Protein AF-A0A1E3Q7A9-F1 (afdb_monomer_lite)

Secondary structure (DSSP, 8-state):
--SSSSSS--PPPHHHHHHHHHHHHHHHTT---HHHHHHHHHSTTTS-THHHHT--HHHHHHHHHHHHHT-HHHHHHHHHHHHHTT---PPPPPP-TTSTTHHHHHHHHHHHTHHHHHHHHTT-TT--PPP--SGGG--

Structure (mmCIF, N/CA/C/O backbone):
data_AF-A0A1E3Q7A9-F1
#
_entry.id   AF-A0A1E3Q7A9-F1
#
loop_
_atom_site.group_PDB
_atom_site.id
_atom_site.type_symbol
_atom_site.label_atom_id
_atom_site.label_alt_id
_atom_site.label_comp_id
_atom_site.label_asym_id
_atom_site.label_entity_id
_atom_site.label_seq_id
_atom_site.pdbx_PDB_ins_code
_atom_site.Cartn_x
_atom_site.Cartn_y
_atom_site.Cartn_z
_atom_site.occupancy
_atom_site.B_iso_or_equiv
_atom_site.auth_seq_id
_atom_site.auth_comp_id
_atom_site.auth_asym_id
_atom_site.auth_atom_id
_atom_site.pdbx_PDB_model_num
ATOM 1 N N . SER A 1 1 ? 39.672 4.361 -35.607 1.00 49.56 1 SER A N 1
ATOM 2 C CA . SER A 1 1 ? 38.575 3.382 -35.789 1.00 49.56 1 SER A CA 1
ATOM 3 C C . SER A 1 1 ? 38.379 2.407 -34.612 1.00 49.56 1 SER A C 1
ATOM 5 O O . SER A 1 1 ? 37.609 1.474 -34.765 1.00 49.56 1 SER A O 1
ATOM 7 N N . SER A 1 2 ? 38.948 2.628 -33.412 1.00 48.25 2 SER A N 1
ATOM 8 C CA . SER A 1 2 ? 38.881 1.641 -32.301 1.00 48.25 2 SER A CA 1
ATOM 9 C C . SER A 1 2 ? 37.998 2.044 -31.096 1.00 48.25 2 SER A C 1
ATOM 11 O O . SER A 1 2 ? 37.838 1.283 -30.151 1.00 48.25 2 SER A O 1
ATOM 13 N N . LEU A 1 3 ? 37.381 3.234 -31.110 1.00 48.19 3 LEU A N 1
ATOM 14 C CA . LEU A 1 3 ? 36.597 3.752 -29.969 1.00 48.19 3 LEU A CA 1
ATOM 15 C C . LEU A 1 3 ? 35.072 3.590 -30.105 1.00 48.19 3 LEU A C 1
ATOM 17 O O . LEU A 1 3 ? 34.353 3.865 -29.153 1.00 48.19 3 LEU A O 1
ATOM 21 N N . ARG A 1 4 ? 34.564 3.128 -31.257 1.00 45.88 4 ARG A N 1
ATOM 22 C CA . ARG A 1 4 ? 33.113 2.960 -31.491 1.00 45.88 4 ARG A CA 1
ATOM 23 C C . ARG A 1 4 ? 32.571 1.551 -31.222 1.00 45.88 4 ARG A C 1
ATOM 25 O O . ARG A 1 4 ? 31.365 1.387 -31.176 1.00 45.88 4 ARG A O 1
ATOM 32 N N . LEU A 1 5 ? 33.429 0.555 -30.997 1.00 49.50 5 LEU A N 1
ATOM 33 C CA . LEU A 1 5 ? 33.017 -0.852 -30.837 1.00 49.50 5 LEU A CA 1
ATOM 34 C C . LEU A 1 5 ? 32.756 -1.286 -29.383 1.00 49.50 5 LEU A C 1
ATOM 36 O O . LEU A 1 5 ? 32.373 -2.426 -29.154 1.00 49.50 5 LEU A O 1
ATOM 40 N N . ARG A 1 6 ? 32.968 -0.413 -28.387 1.00 45.06 6 ARG A N 1
ATOM 41 C CA . ARG A 1 6 ? 32.874 -0.788 -26.960 1.00 45.06 6 ARG A CA 1
ATOM 42 C C . ARG A 1 6 ? 31.559 -0.377 -26.275 1.00 45.06 6 ARG A C 1
ATOM 44 O O . ARG A 1 6 ? 31.419 -0.587 -25.078 1.00 45.06 6 ARG A O 1
ATOM 51 N N . LEU A 1 7 ? 30.611 0.215 -27.006 1.00 52.47 7 LEU A N 1
ATOM 52 C CA . LEU A 1 7 ? 29.342 0.718 -26.451 1.00 52.47 7 LEU A CA 1
ATOM 53 C C . LEU A 1 7 ? 28.120 -0.171 -26.742 1.00 52.47 7 LEU A C 1
ATOM 55 O O . LEU A 1 7 ? 27.062 0.080 -26.178 1.00 52.47 7 LEU A O 1
ATOM 59 N N . GLU A 1 8 ? 28.256 -1.233 -27.544 1.00 53.12 8 GLU A N 1
ATOM 60 C CA . GLU A 1 8 ? 27.119 -2.068 -27.981 1.00 53.12 8 GLU A CA 1
ATOM 61 C C . GLU A 1 8 ? 27.093 -3.489 -27.391 1.00 53.12 8 GLU A C 1
ATOM 63 O O . GLU A 1 8 ? 26.459 -4.382 -27.941 1.00 53.12 8 GLU A O 1
ATOM 68 N N . SER A 1 9 ? 27.757 -3.741 -26.260 1.00 59.59 9 SER A N 1
ATOM 69 C CA . SER A 1 9 ? 27.705 -5.062 -25.609 1.00 59.59 9 SER A CA 1
ATOM 70 C C . SER A 1 9 ? 27.203 -5.012 -24.166 1.00 59.59 9 SER A C 1
ATOM 72 O O . SER A 1 9 ? 27.598 -5.840 -23.344 1.00 59.59 9 SER A O 1
ATOM 74 N N . TYR A 1 10 ? 26.352 -4.040 -23.824 1.00 70.88 10 TYR A N 1
ATOM 75 C CA . TYR A 1 10 ? 25.660 -4.056 -22.535 1.00 70.88 10 TYR A CA 1
ATOM 76 C C . TYR A 1 10 ? 24.434 -4.971 -22.618 1.00 70.88 10 TYR A C 1
ATOM 78 O O . TYR A 1 10 ? 23.344 -4.558 -23.015 1.00 70.88 10 TYR A O 1
ATOM 86 N N . VAL A 1 11 ? 24.622 -6.236 -22.246 1.00 77.12 11 VAL A N 1
ATOM 87 C CA . VAL A 1 11 ? 23.516 -7.176 -22.047 1.00 77.12 11 VAL A CA 1
ATOM 88 C C . VAL A 1 11 ? 22.915 -6.909 -20.670 1.00 77.12 11 VAL A C 1
ATOM 90 O O . VAL A 1 11 ? 23.581 -7.062 -19.645 1.00 77.12 11 VAL A O 1
ATOM 93 N N . ARG A 1 12 ? 21.646 -6.497 -20.635 1.00 77.25 12 ARG A N 1
ATOM 94 C CA . ARG A 1 12 ? 20.889 -6.374 -19.381 1.00 77.25 12 ARG A CA 1
ATOM 95 C C . ARG A 1 12 ? 20.774 -7.751 -18.729 1.00 77.25 12 ARG A C 1
ATOM 97 O O . ARG A 1 12 ? 20.488 -8.733 -19.410 1.00 77.25 12 ARG A O 1
ATOM 104 N N . CYS A 1 13 ? 20.963 -7.834 -17.413 1.00 87.69 13 CYS A N 1
ATOM 105 C CA . CYS A 1 13 ? 20.739 -9.093 -16.706 1.00 87.69 13 CYS A CA 1
ATOM 106 C C . CYS A 1 13 ? 19.257 -9.498 -16.781 1.00 87.69 13 CYS A C 1
ATOM 108 O O . CYS A 1 13 ? 18.373 -8.641 -16.853 1.00 87.69 13 CYS A O 1
ATOM 110 N N . LEU A 1 14 ? 18.980 -10.804 -16.719 1.00 87.12 14 LEU A N 1
ATOM 111 C CA . LEU A 1 14 ? 17.613 -11.335 -16.775 1.00 87.12 14 LEU A CA 1
ATOM 112 C C . LEU A 1 14 ? 16.699 -10.682 -15.728 1.00 87.12 14 LEU A C 1
ATOM 114 O O . LEU A 1 14 ? 15.587 -10.280 -16.051 1.00 87.12 14 LEU A O 1
ATOM 118 N N . ALA A 1 15 ? 17.194 -10.503 -14.500 1.00 81.75 15 ALA A N 1
ATOM 119 C CA . ALA A 1 15 ? 16.451 -9.846 -13.426 1.00 81.75 15 ALA A CA 1
ATOM 120 C C . ALA A 1 15 ? 16.035 -8.410 -13.788 1.00 81.75 15 ALA A C 1
ATOM 122 O O . ALA A 1 15 ? 14.926 -7.985 -13.475 1.00 81.75 15 ALA A O 1
ATOM 123 N N . HIS A 1 16 ? 16.896 -7.667 -14.487 1.00 82.50 16 HIS A N 1
ATOM 124 C CA . HIS A 1 16 ? 16.574 -6.320 -14.939 1.00 82.50 16 HIS A CA 1
ATOM 125 C C . HIS A 1 16 ? 15.529 -6.334 -16.060 1.00 82.50 16 HIS A C 1
ATOM 127 O O . HIS A 1 16 ? 14.612 -5.522 -16.031 1.00 82.50 16 HIS A O 1
ATOM 133 N N . ILE A 1 17 ? 15.621 -7.270 -17.011 1.00 88.06 17 ILE A N 1
ATOM 134 C CA . ILE A 1 17 ? 14.623 -7.419 -18.084 1.00 88.06 17 ILE A CA 1
ATOM 135 C C . ILE A 1 17 ? 13.251 -7.774 -17.497 1.00 88.06 17 ILE A C 1
ATOM 137 O O . ILE A 1 17 ? 12.262 -7.139 -17.847 1.00 88.06 17 ILE A O 1
ATOM 141 N N . LEU A 1 18 ? 13.195 -8.722 -16.558 1.00 86.56 18 LEU A N 1
ATOM 142 C CA . LEU A 1 18 ? 11.959 -9.084 -15.857 1.00 86.56 18 LEU A CA 1
ATOM 143 C C . LEU A 1 18 ? 11.360 -7.887 -15.114 1.00 86.56 18 LEU A C 1
ATOM 145 O O . LEU A 1 18 ? 10.164 -7.641 -15.216 1.00 86.56 18 LEU A O 1
ATOM 149 N N . ASN A 1 19 ? 12.187 -7.106 -14.417 1.00 83.19 19 ASN A N 1
ATOM 150 C CA . ASN A 1 19 ? 11.733 -5.903 -13.725 1.00 83.19 19 ASN A CA 1
ATOM 151 C C . ASN A 1 19 ? 11.164 -4.846 -14.689 1.00 83.19 19 ASN A C 1
ATOM 153 O O . ASN A 1 19 ? 10.188 -4.188 -14.346 1.00 83.19 19 ASN A O 1
ATOM 157 N N . LEU A 1 20 ? 11.739 -4.684 -15.889 1.00 86.62 20 LEU A N 1
ATOM 158 C CA . LEU A 1 20 ? 11.182 -3.792 -16.915 1.00 86.62 20 LEU A CA 1
ATOM 159 C C . LEU A 1 20 ? 9.816 -4.285 -17.408 1.00 86.62 20 LEU A C 1
ATOM 161 O O . LEU A 1 20 ? 8.870 -3.509 -17.416 1.00 86.62 20 LEU A O 1
ATOM 165 N N . ILE A 1 21 ? 9.690 -5.578 -17.726 1.00 89.81 21 ILE A N 1
ATOM 166 C CA . ILE A 1 21 ? 8.415 -6.174 -18.158 1.00 89.81 21 ILE A CA 1
ATOM 167 C C . ILE A 1 21 ? 7.337 -5.991 -17.083 1.00 89.81 21 ILE A C 1
ATOM 169 O O . ILE A 1 21 ? 6.219 -5.588 -17.387 1.00 89.81 21 ILE A O 1
ATOM 173 N N . VAL A 1 22 ? 7.669 -6.251 -15.815 1.00 86.69 22 VAL A N 1
ATOM 174 C CA . VAL A 1 22 ? 6.731 -6.065 -14.699 1.00 86.69 22 VAL A CA 1
ATOM 175 C C . VAL A 1 22 ? 6.311 -4.600 -14.576 1.00 86.69 22 VAL A C 1
ATOM 177 O O . VAL A 1 22 ? 5.127 -4.329 -14.405 1.00 86.69 22 VAL A O 1
ATOM 180 N N . LYS A 1 23 ? 7.242 -3.647 -14.708 1.00 85.38 23 LYS A N 1
ATOM 181 C CA . LYS A 1 23 ? 6.911 -2.213 -14.692 1.00 85.38 23 LYS A CA 1
ATOM 182 C C . LYS A 1 23 ? 5.969 -1.822 -15.830 1.00 85.38 23 LYS A C 1
ATOM 184 O O . LYS A 1 23 ? 5.026 -1.076 -15.579 1.00 85.38 23 LYS A O 1
ATOM 189 N N . ASP A 1 24 ? 6.176 -2.359 -17.028 1.00 89.19 24 ASP A N 1
ATOM 190 C CA . ASP A 1 24 ? 5.297 -2.103 -18.173 1.00 89.19 24 ASP A CA 1
ATOM 191 C C . ASP A 1 24 ? 3.884 -2.660 -17.932 1.00 89.19 24 ASP A C 1
ATOM 193 O O . ASP A 1 24 ? 2.900 -1.957 -18.161 1.00 89.19 24 ASP A O 1
ATOM 197 N N . ILE A 1 25 ? 3.767 -3.878 -17.385 1.00 89.88 25 ILE A N 1
ATOM 198 C CA . ILE A 1 25 ? 2.471 -4.471 -17.007 1.00 89.88 25 ILE A CA 1
ATOM 199 C C . ILE A 1 25 ? 1.765 -3.602 -15.957 1.00 89.88 25 ILE A C 1
ATOM 201 O O . ILE A 1 25 ? 0.599 -3.254 -16.119 1.00 89.88 25 ILE A O 1
ATOM 205 N N . LEU A 1 26 ? 2.472 -3.207 -14.896 1.00 87.50 26 LEU A N 1
ATOM 206 C CA . LEU A 1 26 ? 1.916 -2.368 -13.829 1.00 87.50 26 LEU A CA 1
ATOM 207 C C . LEU A 1 26 ? 1.477 -0.987 -14.339 1.00 87.50 26 LEU A C 1
ATOM 209 O O . LEU A 1 26 ? 0.478 -0.439 -13.871 1.00 87.50 26 LEU A O 1
ATOM 213 N N . SER A 1 27 ? 2.207 -0.428 -15.306 1.00 87.88 27 SER A N 1
ATOM 214 C CA . SER A 1 27 ? 1.834 0.822 -15.967 1.00 87.88 27 SER A CA 1
ATOM 215 C C . SER A 1 27 ? 0.556 0.660 -16.791 1.00 87.88 27 SER A C 1
ATOM 217 O O . SER A 1 27 ? -0.340 1.499 -16.685 1.00 87.88 27 SER A O 1
ATOM 219 N N . ALA A 1 28 ? 0.424 -0.437 -17.543 1.00 88.69 28 ALA A N 1
ATOM 220 C CA . ALA A 1 28 ? -0.789 -0.747 -18.299 1.00 88.69 28 ALA A CA 1
ATOM 221 C C . ALA A 1 28 ? -2.017 -0.924 -17.386 1.00 88.69 28 ALA A C 1
ATOM 223 O O . ALA A 1 28 ? -3.107 -0.474 -17.730 1.00 88.69 28 ALA A O 1
ATOM 224 N N . LEU A 1 29 ? -1.818 -1.494 -16.193 1.00 86.12 29 LEU A N 1
ATOM 225 C CA . LEU A 1 29 ? -2.836 -1.632 -15.146 1.00 86.12 29 LEU A CA 1
ATOM 226 C C . LEU A 1 29 ? -3.099 -0.332 -14.362 1.00 86.12 29 LEU A C 1
ATOM 228 O O . LEU A 1 29 ? -3.789 -0.371 -13.346 1.00 86.12 29 LEU A O 1
ATOM 232 N N . LYS A 1 30 ? -2.507 0.807 -14.763 1.00 86.38 30 LYS A N 1
ATOM 233 C CA . LYS A 1 30 ? -2.628 2.114 -14.084 1.00 86.38 30 LYS A CA 1
ATOM 234 C C . LYS A 1 30 ? -2.428 2.026 -12.569 1.00 86.38 30 LYS A C 1
ATOM 236 O O . LYS A 1 30 ? -3.059 2.731 -11.788 1.00 86.38 30 LYS A O 1
ATOM 241 N N . SER A 1 31 ? -1.515 1.163 -12.138 1.00 85.56 31 SER A N 1
ATOM 242 C CA . SER A 1 31 ? -1.364 0.803 -10.728 1.00 85.56 31 SER A CA 1
ATOM 243 C C . SER A 1 31 ? -0.728 1.896 -9.859 1.00 85.56 31 SER A C 1
ATOM 245 O O . SER A 1 31 ? -0.473 1.670 -8.674 1.00 85.56 31 SER A O 1
ATOM 247 N N . GLY A 1 32 ? -0.418 3.055 -10.439 1.00 87.56 32 GLY A N 1
ATOM 248 C CA . GLY A 1 32 ? 0.375 4.105 -9.813 1.00 87.56 32 GLY A CA 1
ATOM 249 C C . GLY A 1 32 ? 1.802 3.657 -9.480 1.00 87.56 32 GLY A C 1
ATOM 250 O O . GLY A 1 32 ? 2.231 2.538 -9.774 1.00 87.56 32 GLY A O 1
ATOM 251 N N . THR A 1 33 ? 2.547 4.542 -8.836 1.00 89.88 33 THR A N 1
ATOM 252 C CA . THR A 1 33 ? 3.945 4.362 -8.435 1.00 89.88 33 THR A CA 1
ATOM 253 C C . THR A 1 33 ? 4.121 4.628 -6.943 1.00 89.88 33 THR A C 1
ATOM 255 O O . THR A 1 33 ? 3.261 5.223 -6.288 1.00 89.88 33 THR A O 1
ATOM 258 N N . ALA A 1 34 ? 5.261 4.213 -6.382 1.00 89.50 34 ALA A N 1
ATOM 259 C CA . ALA A 1 34 ? 5.602 4.548 -5.001 1.00 89.50 34 ALA A CA 1
ATOM 260 C C . ALA A 1 34 ? 5.639 6.075 -4.792 1.00 89.50 34 ALA A C 1
ATOM 262 O O . ALA A 1 34 ? 5.069 6.581 -3.827 1.00 89.50 34 ALA A O 1
ATOM 263 N N . ALA A 1 35 ? 6.239 6.820 -5.726 1.00 90.31 35 ALA A N 1
ATOM 264 C CA . ALA A 1 35 ? 6.328 8.280 -5.667 1.00 90.31 35 ALA A CA 1
ATOM 265 C C . ALA A 1 35 ? 4.949 8.967 -5.661 1.00 90.31 35 ALA A C 1
ATOM 267 O O . ALA A 1 35 ? 4.725 9.902 -4.888 1.00 90.31 35 ALA A O 1
ATOM 268 N N . GLU A 1 36 ? 4.007 8.486 -6.475 1.00 91.19 36 GLU A N 1
ATOM 269 C CA . GLU A 1 36 ? 2.631 8.995 -6.484 1.00 91.19 36 GLU A CA 1
ATOM 270 C C . GLU A 1 36 ? 1.911 8.698 -5.166 1.00 91.19 36 GLU A C 1
ATOM 272 O O . GLU A 1 36 ? 1.194 9.559 -4.666 1.00 91.19 36 GLU A O 1
ATOM 277 N N . ALA A 1 37 ? 2.150 7.536 -4.550 1.00 91.75 37 ALA A N 1
ATOM 278 C CA . ALA A 1 37 ? 1.578 7.204 -3.246 1.00 91.75 37 ALA A CA 1
ATOM 279 C C . ALA A 1 37 ? 2.101 8.113 -2.119 1.00 91.75 37 ALA A C 1
ATOM 281 O O . ALA A 1 37 ? 1.320 8.570 -1.279 1.00 91.75 37 ALA A O 1
ATOM 282 N N . PHE A 1 38 ? 3.403 8.430 -2.116 1.00 91.00 38 PHE A N 1
ATOM 283 C CA . PHE A 1 38 ? 3.970 9.428 -1.200 1.00 91.00 38 PHE A CA 1
ATOM 284 C C . PHE A 1 38 ? 3.353 10.809 -1.420 1.00 91.00 38 PHE A C 1
ATOM 286 O O . PHE A 1 38 ? 2.907 11.429 -0.454 1.00 91.00 38 PHE A O 1
ATOM 293 N N . SER A 1 39 ? 3.259 11.237 -2.682 1.00 89.94 39 SER A N 1
ATOM 294 C CA . SER A 1 39 ? 2.668 12.525 -3.058 1.00 89.94 39 SER A CA 1
ATOM 295 C C . SER A 1 39 ? 1.201 12.620 -2.632 1.00 89.94 39 SER A C 1
ATOM 297 O O . SER A 1 39 ? 0.792 13.620 -2.050 1.00 89.94 39 SER A O 1
ATOM 299 N N . ALA A 1 40 ? 0.419 11.557 -2.841 1.00 89.31 40 ALA A N 1
ATOM 300 C CA . ALA A 1 40 ? -0.963 11.476 -2.378 1.00 89.31 40 ALA A CA 1
ATOM 301 C C . ALA A 1 40 ? -1.040 11.633 -0.853 1.00 89.31 40 ALA A C 1
ATOM 303 O O . ALA A 1 40 ? -1.833 12.427 -0.356 1.00 89.31 40 ALA A O 1
ATOM 304 N N . CYS A 1 41 ? -0.164 10.951 -0.107 1.00 88.62 41 CYS A N 1
ATOM 305 C CA . CYS A 1 41 ? -0.116 11.077 1.348 1.00 88.62 41 CYS A CA 1
ATOM 306 C C . CYS A 1 41 ? 0.275 12.485 1.834 1.00 88.62 41 CYS A C 1
ATOM 308 O O . CYS A 1 41 ? -0.209 12.915 2.879 1.00 88.62 41 CYS A O 1
ATOM 310 N N . ASP A 1 42 ? 1.145 13.191 1.106 1.00 88.00 42 ASP A N 1
ATOM 311 C CA . ASP A 1 42 ? 1.534 14.575 1.418 1.00 88.00 42 ASP A CA 1
ATOM 312 C C . ASP A 1 42 ? 0.395 15.571 1.184 1.00 88.00 42 ASP A C 1
ATOM 314 O O . ASP A 1 42 ? 0.276 16.561 1.903 1.00 88.00 42 ASP A O 1
ATOM 318 N N . MET A 1 43 ? -0.452 15.306 0.189 1.00 82.44 43 MET A N 1
ATOM 319 C CA . MET A 1 43 ? -1.508 16.216 -0.257 1.00 82.44 43 MET A CA 1
ATOM 320 C C . MET A 1 43 ? -2.882 15.948 0.380 1.00 82.44 43 MET A C 1
ATOM 322 O O . MET A 1 43 ? -3.846 16.640 0.050 1.00 82.44 43 MET A O 1
ATOM 326 N N . LEU A 1 44 ? -2.987 14.992 1.311 1.00 76.69 44 LEU A N 1
ATOM 327 C CA . LEU A 1 44 ? -4.249 14.573 1.945 1.00 76.69 44 LEU A CA 1
ATOM 328 C C . LEU A 1 44 ? -5.018 15.701 2.656 1.00 76.69 44 LEU A C 1
ATOM 330 O O . LEU A 1 44 ? -6.226 15.600 2.834 1.00 76.69 44 LEU A O 1
ATOM 334 N N . SER A 1 45 ? -4.353 16.798 3.017 1.00 63.16 45 SER A N 1
ATOM 335 C CA . SER A 1 45 ? -4.979 17.986 3.608 1.00 63.16 45 SER A CA 1
ATOM 336 C C . SER A 1 45 ? -5.547 18.987 2.587 1.00 63.16 45 SER A C 1
ATOM 338 O O . SER A 1 45 ? -6.190 19.951 2.998 1.00 63.16 45 SER A O 1
ATOM 340 N N . GLY A 1 46 ? -5.338 18.788 1.279 1.00 62.03 46 GLY A N 1
ATOM 341 C CA . GLY A 1 46 ? -5.732 19.749 0.236 1.00 62.03 46 GLY A CA 1
ATOM 342 C C . GLY A 1 46 ? -6.314 19.160 -1.052 1.00 62.03 46 GLY A C 1
ATOM 343 O O . GLY A 1 46 ? -6.683 19.929 -1.939 1.00 62.03 46 GLY A O 1
ATOM 344 N N . GLN A 1 47 ? -6.399 17.834 -1.188 1.00 63.62 47 GLN A N 1
ATOM 345 C CA . GLN A 1 47 ? -6.987 17.190 -2.365 1.00 63.62 47 GLN A CA 1
ATOM 346 C C . GLN A 1 47 ? -8.492 16.935 -2.227 1.00 63.62 47 GLN A C 1
ATOM 348 O O . GLN A 1 47 ? -9.009 16.673 -1.144 1.00 63.62 47 GLN A O 1
ATOM 353 N N . ASP A 1 48 ? -9.180 16.978 -3.369 1.00 68.62 48 ASP A N 1
ATOM 354 C CA . ASP A 1 48 ? -10.552 16.497 -3.519 1.00 68.62 48 ASP A CA 1
ATOM 355 C C . ASP A 1 48 ? -10.605 14.995 -3.165 1.00 68.62 48 ASP A C 1
ATOM 357 O O . ASP A 1 48 ? -9.888 14.216 -3.804 1.00 68.62 48 ASP A O 1
ATOM 361 N N . PRO A 1 49 ? -11.437 14.566 -2.193 1.00 70.62 49 PRO A N 1
ATOM 362 C CA . PRO A 1 49 ? -11.596 13.159 -1.812 1.00 70.62 49 PRO A CA 1
ATOM 363 C C . PRO A 1 49 ? -11.821 12.215 -3.001 1.00 70.62 49 PRO A C 1
ATOM 365 O O . PRO A 1 49 ? -11.342 11.080 -2.994 1.00 70.62 49 PRO A O 1
ATOM 368 N N . ARG A 1 50 ? -12.443 12.715 -4.079 1.00 74.12 50 ARG A N 1
ATOM 369 C CA . ARG A 1 50 ? -12.675 11.958 -5.316 1.00 74.12 50 ARG A CA 1
ATOM 370 C C . ARG A 1 50 ? -11.389 11.469 -5.983 1.00 74.12 50 ARG A C 1
ATOM 372 O O . ARG A 1 50 ? -11.431 10.499 -6.734 1.00 74.12 50 ARG A O 1
ATOM 379 N N . TYR A 1 51 ? -10.240 12.107 -5.750 1.00 79.19 51 TYR A N 1
ATOM 380 C CA . TYR A 1 51 ? -8.963 11.631 -6.292 1.00 79.19 51 TYR A CA 1
ATOM 381 C C . TYR A 1 51 ? -8.592 10.246 -5.748 1.00 79.19 51 TYR A C 1
ATOM 383 O O . TYR A 1 51 ? -8.116 9.407 -6.510 1.00 79.19 51 TYR A O 1
ATOM 391 N N . LEU A 1 52 ? -8.825 10.008 -4.454 1.00 80.38 52 LEU A N 1
ATOM 392 C CA . LEU A 1 52 ? -8.510 8.748 -3.774 1.00 80.38 52 LEU A CA 1
ATOM 393 C C . LEU A 1 52 ? -9.546 7.662 -4.068 1.00 80.38 52 LEU A C 1
ATOM 395 O O . LEU A 1 52 ? -9.186 6.494 -4.200 1.00 80.38 52 LEU A O 1
ATOM 399 N N . GLU A 1 53 ? -10.809 8.056 -4.232 1.00 79.75 53 GLU A N 1
ATOM 400 C CA . GLU A 1 53 ? -11.897 7.157 -4.628 1.00 79.75 53 GLU A CA 1
ATOM 401 C C . GLU A 1 53 ? -11.692 6.566 -6.028 1.00 79.75 53 GLU A C 1
ATOM 403 O O .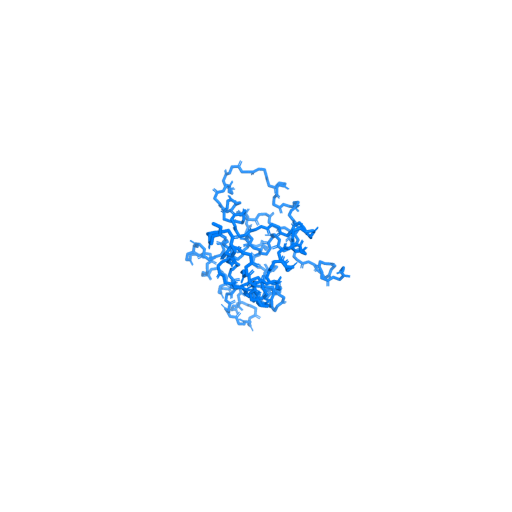 GLU A 1 53 ? -12.008 5.402 -6.254 1.00 79.75 53 GLU A O 1
ATOM 408 N N . ASN A 1 54 ? -11.113 7.341 -6.950 1.00 83.62 54 ASN A N 1
ATOM 409 C CA . ASN A 1 54 ? -10.877 6.927 -8.336 1.00 83.62 54 ASN A CA 1
ATOM 410 C C . ASN A 1 54 ? -9.549 6.175 -8.550 1.00 83.62 54 ASN A C 1
ATOM 412 O O . ASN A 1 54 ? -9.160 5.934 -9.692 1.00 83.62 54 ASN A O 1
ATOM 416 N N . GLN A 1 55 ? -8.820 5.840 -7.483 1.00 86.50 55 GLN A N 1
ATOM 417 C CA . GLN A 1 55 ? -7.581 5.074 -7.602 1.00 86.50 55 GLN A CA 1
ATOM 418 C C . GLN A 1 55 ? -7.865 3.590 -7.850 1.00 86.50 55 GLN A C 1
ATOM 420 O O . GLN A 1 55 ? -8.679 2.965 -7.162 1.00 86.50 55 GLN A O 1
ATOM 425 N N . GLU A 1 56 ? -7.100 3.010 -8.773 1.00 89.06 56 GLU A N 1
ATOM 426 C CA . GLU A 1 56 ? -7.074 1.567 -9.005 1.00 89.06 56 GLU A CA 1
ATOM 427 C C . GLU A 1 56 ? -6.585 0.812 -7.762 1.00 89.06 56 GLU A C 1
ATOM 429 O O . GLU A 1 56 ? -5.817 1.331 -6.946 1.00 89.06 56 GLU A O 1
ATOM 434 N N . VAL A 1 57 ? -6.993 -0.449 -7.633 1.00 90.06 57 VAL A N 1
ATOM 435 C CA . VAL A 1 57 ? -6.806 -1.275 -6.425 1.00 90.06 57 VAL A CA 1
ATOM 436 C C . VAL A 1 57 ? -5.356 -1.276 -5.927 1.00 90.06 57 VAL A C 1
ATOM 438 O O . VAL A 1 57 ? -5.096 -1.068 -4.739 1.00 90.06 57 VAL A O 1
ATOM 441 N N . LEU A 1 58 ? -4.389 -1.456 -6.831 1.00 90.94 58 LEU A N 1
ATOM 442 C CA . LEU A 1 58 ? -2.974 -1.481 -6.460 1.00 90.94 58 LEU A CA 1
ATOM 443 C C . LEU A 1 58 ? -2.441 -0.093 -6.067 1.00 90.94 58 LEU A C 1
ATOM 445 O O . LEU A 1 58 ? -1.638 0.012 -5.138 1.00 90.94 58 LEU A O 1
ATOM 449 N N . ALA A 1 59 ? -2.924 0.978 -6.699 1.00 91.94 59 ALA A N 1
ATOM 450 C CA . ALA A 1 59 ? -2.576 2.341 -6.305 1.00 91.94 59 ALA A CA 1
ATOM 451 C C . ALA A 1 59 ? -3.094 2.646 -4.890 1.00 91.94 59 ALA A C 1
ATOM 453 O O . ALA A 1 59 ? -2.345 3.153 -4.051 1.00 91.94 59 ALA A O 1
ATOM 454 N N . ARG A 1 60 ? -4.332 2.236 -4.573 1.00 92.38 60 ARG A N 1
ATOM 455 C CA . ARG A 1 60 ? -4.897 2.347 -3.215 1.00 92.38 60 ARG A CA 1
ATOM 456 C C . ARG A 1 60 ? -4.062 1.597 -2.185 1.00 92.38 60 ARG A C 1
ATOM 458 O O . ARG A 1 60 ? -3.794 2.136 -1.113 1.00 92.38 60 ARG A O 1
ATOM 465 N N . LEU A 1 61 ? -3.630 0.374 -2.504 1.00 94.00 61 LEU A N 1
ATOM 466 C CA . LEU A 1 61 ? -2.802 -0.427 -1.600 1.00 94.00 61 LEU A CA 1
ATOM 467 C C . LEU A 1 61 ? -1.454 0.253 -1.319 1.00 94.00 61 LEU A C 1
ATOM 469 O O . LEU A 1 61 ? -1.032 0.305 -0.163 1.00 94.00 61 LEU A O 1
ATOM 473 N N . ARG A 1 62 ? -0.811 0.836 -2.343 1.00 94.00 62 ARG A N 1
ATOM 474 C CA . ARG A 1 62 ? 0.423 1.625 -2.173 1.00 94.00 62 ARG A CA 1
ATOM 475 C C . ARG A 1 62 ? 0.206 2.812 -1.240 1.00 94.00 62 ARG A C 1
ATOM 477 O O . ARG A 1 62 ? 0.995 3.013 -0.318 1.00 94.00 62 ARG A O 1
ATOM 484 N N . ILE A 1 63 ? -0.868 3.573 -1.460 1.00 93.44 63 ILE A N 1
ATOM 485 C CA . ILE A 1 63 ? -1.221 4.734 -0.632 1.00 93.44 63 ILE A CA 1
ATOM 486 C C . ILE A 1 63 ? -1.447 4.303 0.818 1.00 93.44 63 ILE A C 1
ATOM 488 O O . ILE A 1 63 ? -0.878 4.905 1.724 1.00 93.44 63 ILE A O 1
ATOM 492 N N . LEU A 1 64 ? -2.214 3.234 1.047 1.00 94.56 64 LEU A N 1
ATOM 493 C CA . LEU A 1 64 ? -2.481 2.711 2.385 1.00 94.56 64 LEU A CA 1
ATOM 494 C C . LEU A 1 64 ? -1.197 2.278 3.107 1.00 94.56 64 LEU A C 1
ATOM 496 O O . LEU A 1 64 ? -0.991 2.650 4.265 1.00 94.56 64 LEU A O 1
ATOM 500 N N . ALA A 1 65 ? -0.329 1.515 2.434 1.00 95.19 65 ALA A N 1
ATOM 501 C CA . ALA A 1 65 ? 0.926 1.042 3.015 1.00 95.19 65 ALA A CA 1
ATOM 502 C C . ALA A 1 65 ? 1.814 2.222 3.443 1.00 95.19 65 ALA A C 1
ATOM 504 O O . ALA A 1 65 ? 2.286 2.267 4.580 1.00 95.19 65 ALA A O 1
ATOM 505 N N . VAL A 1 66 ? 1.966 3.228 2.574 1.00 94.25 66 VAL A N 1
ATOM 506 C CA . VAL A 1 66 ? 2.710 4.459 2.884 1.00 94.25 66 VAL A CA 1
ATOM 507 C C . VAL A 1 66 ? 2.042 5.247 4.017 1.00 94.25 66 VAL A C 1
ATOM 509 O O . VAL A 1 66 ? 2.722 5.705 4.937 1.00 94.25 66 VAL A O 1
ATOM 512 N N . TRP A 1 67 ? 0.717 5.391 3.996 1.00 93.25 67 TRP A N 1
ATOM 513 C CA . TRP A 1 67 ? -0.038 6.133 5.006 1.00 93.25 67 TRP A CA 1
ATOM 514 C C . TRP A 1 67 ? 0.196 5.596 6.418 1.00 93.25 67 TRP A C 1
ATOM 516 O O . TRP A 1 67 ? 0.454 6.386 7.336 1.00 93.25 67 TRP A O 1
ATOM 526 N N . ILE A 1 68 ? 0.122 4.270 6.581 1.00 94.06 68 ILE A N 1
ATOM 527 C CA . ILE A 1 68 ? 0.354 3.587 7.857 1.00 94.06 68 ILE A CA 1
ATOM 528 C C . ILE A 1 68 ? 1.822 3.724 8.269 1.00 94.06 68 ILE A C 1
ATOM 530 O O . ILE A 1 68 ? 2.103 4.072 9.416 1.00 94.06 68 ILE A O 1
ATOM 534 N N . ASP A 1 69 ? 2.758 3.488 7.346 1.00 93.44 69 ASP A N 1
ATOM 535 C CA . ASP A 1 69 ? 4.196 3.445 7.632 1.00 93.44 69 ASP A CA 1
ATOM 536 C C . ASP A 1 69 ? 4.741 4.787 8.161 1.00 93.44 69 ASP A C 1
ATOM 538 O O . ASP A 1 69 ? 5.572 4.811 9.079 1.00 93.44 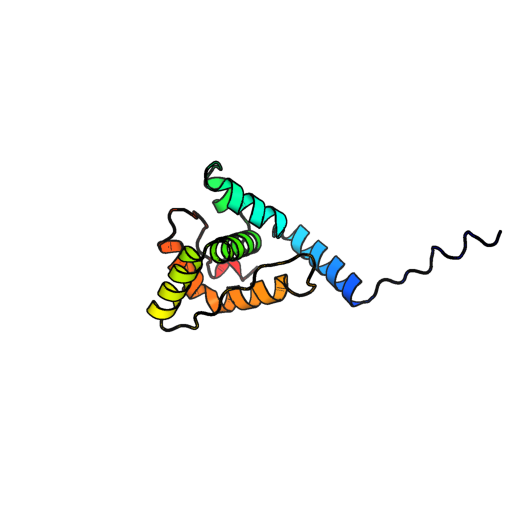69 ASP A O 1
ATOM 542 N N . ARG A 1 70 ? 4.206 5.905 7.655 1.00 91.06 70 ARG A N 1
ATOM 543 C CA . ARG A 1 70 ? 4.692 7.268 7.925 1.00 91.06 70 ARG A CA 1
ATOM 544 C C . ARG A 1 70 ? 4.421 7.815 9.328 1.00 91.06 70 ARG A C 1
ATOM 546 O O . ARG A 1 70 ? 5.021 8.823 9.693 1.00 91.06 70 ARG A O 1
ATOM 553 N N . CYS A 1 71 ? 3.520 7.219 10.109 1.00 91.38 71 CYS A N 1
ATOM 554 C CA . CYS A 1 71 ? 3.095 7.786 11.392 1.00 91.38 71 CYS A CA 1
ATOM 555 C C . CYS A 1 71 ? 3.013 6.709 12.489 1.00 91.38 71 CYS A C 1
ATOM 557 O O . CYS A 1 71 ? 2.215 5.777 12.362 1.00 91.38 71 CYS A O 1
ATOM 559 N N . PRO A 1 72 ? 3.768 6.835 13.600 1.00 94.81 72 PRO A N 1
ATOM 560 C CA . PRO A 1 72 ? 3.730 5.868 14.699 1.00 94.81 72 PRO A CA 1
ATOM 561 C C . PRO A 1 72 ? 2.324 5.637 15.263 1.00 94.81 72 PRO A C 1
ATOM 563 O O . PRO A 1 72 ? 1.956 4.504 15.555 1.00 94.81 72 PRO A O 1
ATOM 566 N N . GLN A 1 73 ? 1.507 6.689 15.354 1.00 94.62 73 GLN A N 1
ATOM 567 C CA . GLN A 1 73 ? 0.124 6.598 15.821 1.00 94.62 73 GLN A CA 1
ATOM 568 C C . GLN A 1 73 ? -0.742 5.768 14.862 1.00 94.62 73 GLN A C 1
ATOM 570 O O . GLN A 1 73 ? -1.589 4.998 15.303 1.00 94.62 73 GLN A O 1
ATOM 575 N N . ARG A 1 74 ? -0.511 5.869 13.547 1.00 94.31 74 ARG A N 1
ATOM 576 C CA . ARG A 1 74 ? -1.228 5.067 12.541 1.00 94.31 74 ARG A CA 1
ATOM 577 C C . ARG A 1 74 ? -0.803 3.606 12.575 1.00 94.31 74 ARG A C 1
ATOM 579 O O . ARG A 1 74 ? -1.664 2.735 12.489 1.00 94.31 74 ARG A O 1
ATOM 586 N N . ARG A 1 75 ? 0.492 3.340 12.775 1.00 95.69 75 ARG A N 1
ATOM 587 C CA . ARG A 1 75 ? 1.006 1.986 13.033 1.00 95.69 75 ARG A CA 1
ATOM 588 C C . ARG A 1 75 ? 0.394 1.381 14.290 1.00 95.69 75 ARG A C 1
ATOM 590 O O . ARG A 1 75 ? 0.042 0.209 14.287 1.00 95.69 75 ARG A O 1
ATOM 597 N N . GLN A 1 76 ? 0.252 2.172 15.349 1.00 96.50 76 GLN A N 1
ATOM 598 C CA . GLN A 1 76 ? -0.364 1.713 16.588 1.00 96.50 76 GLN A CA 1
ATOM 599 C C . GLN A 1 76 ? -1.847 1.369 16.381 1.00 96.50 76 GLN A C 1
ATOM 601 O O . GLN A 1 76 ? -2.259 0.268 16.733 1.00 96.50 76 GLN A O 1
ATOM 606 N N . LYS A 1 77 ? -2.612 2.229 15.694 1.00 95.50 77 LYS A N 1
ATOM 607 C CA . LYS A 1 77 ? -4.003 1.935 15.299 1.00 95.50 77 LYS A CA 1
ATOM 608 C C . LYS A 1 77 ? -4.125 0.663 14.452 1.00 95.50 77 LYS A C 1
ATOM 610 O O . LYS A 1 77 ? -5.064 -0.104 14.626 1.00 95.50 77 LYS A O 1
ATOM 615 N N . TRP A 1 78 ? -3.182 0.418 13.538 1.00 96.44 78 TRP A N 1
ATOM 616 C CA . TRP A 1 78 ? -3.143 -0.830 12.765 1.00 96.44 78 TRP A CA 1
ATOM 617 C C . TRP A 1 78 ? -3.015 -2.050 13.681 1.00 96.44 78 TRP A C 1
ATOM 619 O O . TRP A 1 78 ? -3.798 -2.989 13.570 1.00 96.44 78 TRP A O 1
ATOM 629 N N . LYS A 1 79 ? -2.081 -2.011 14.638 1.00 97.00 79 LYS A N 1
ATOM 630 C CA . LYS A 1 79 ? -1.900 -3.097 15.610 1.00 97.00 79 LYS A CA 1
ATOM 631 C C . LYS A 1 79 ? -3.136 -3.327 16.472 1.00 97.00 79 LYS A C 1
ATOM 633 O O . LYS A 1 79 ? -3.476 -4.473 16.740 1.00 97.00 79 LYS A O 1
ATOM 638 N N . GLU A 1 80 ? -3.813 -2.259 16.882 1.00 96.94 80 GLU A N 1
ATOM 639 C CA . GLU A 1 80 ? -5.074 -2.344 17.627 1.00 96.94 80 GLU A CA 1
ATOM 640 C C . GLU A 1 80 ? -6.158 -3.063 16.816 1.00 96.94 80 GLU A C 1
ATOM 642 O O . GLU A 1 80 ? -6.832 -3.939 17.353 1.00 96.94 80 GLU A O 1
ATOM 647 N N . VAL A 1 81 ? -6.280 -2.761 15.518 1.00 96.69 81 VAL A N 1
ATOM 648 C CA . VAL A 1 81 ? -7.192 -3.468 14.604 1.00 96.69 81 VAL A CA 1
ATOM 649 C C . VAL A 1 81 ? -6.817 -4.944 14.473 1.00 96.69 81 VAL A C 1
ATOM 651 O O . VAL A 1 81 ? -7.690 -5.800 14.600 1.00 96.69 81 VAL A O 1
ATOM 654 N N . CYS A 1 82 ? -5.536 -5.259 14.263 1.00 97.00 82 CYS A N 1
ATOM 655 C CA . CYS A 1 82 ? -5.070 -6.645 14.186 1.00 97.00 82 CYS A CA 1
ATOM 656 C C . CYS A 1 82 ? -5.384 -7.425 15.468 1.00 97.00 82 CYS A C 1
ATOM 658 O O . CYS A 1 82 ? -5.947 -8.513 15.397 1.00 97.00 82 CYS A O 1
ATOM 660 N N . HIS A 1 83 ? -5.091 -6.844 16.634 1.00 97.19 83 HIS A N 1
ATOM 661 C CA . HIS A 1 83 ? -5.366 -7.459 17.931 1.00 97.19 83 HIS A CA 1
ATOM 662 C C . HIS A 1 83 ? -6.870 -7.633 18.181 1.00 97.19 83 HIS A C 1
ATOM 664 O O . HIS A 1 83 ? -7.295 -8.669 18.678 1.00 97.19 83 HIS A O 1
ATOM 670 N N . PHE A 1 84 ? -7.693 -6.644 17.819 1.00 96.50 84 PHE A N 1
ATOM 671 C CA . PHE A 1 84 ? -9.151 -6.745 17.920 1.00 96.50 84 PHE A CA 1
ATOM 672 C C . PHE A 1 84 ? -9.721 -7.897 17.079 1.00 96.50 84 PHE A C 1
ATOM 674 O O . PHE A 1 84 ? -10.695 -8.527 17.481 1.00 96.50 84 PHE A O 1
ATOM 681 N N . LEU A 1 85 ? -9.113 -8.173 15.923 1.00 96.25 85 LEU A N 1
ATOM 682 C CA . LEU A 1 85 ? -9.506 -9.259 15.025 1.00 96.25 85 LEU A CA 1
ATOM 683 C C . LEU A 1 85 ? -8.847 -10.609 15.356 1.00 96.25 85 LEU A C 1
ATOM 685 O O . LEU A 1 85 ? -9.137 -11.580 14.664 1.00 96.25 85 LEU A O 1
ATOM 689 N N . ASP A 1 86 ? -7.972 -10.671 16.364 1.00 96.88 86 ASP A N 1
ATOM 690 C CA . ASP A 1 86 ? -7.136 -11.840 16.679 1.00 96.88 86 ASP A CA 1
ATOM 691 C C . ASP A 1 86 ? -6.296 -12.326 15.474 1.00 96.88 86 ASP A C 1
ATOM 693 O O . ASP A 1 86 ? -6.169 -13.515 15.185 1.00 96.88 86 ASP A O 1
ATOM 697 N N . LEU A 1 87 ? -5.736 -11.373 14.719 1.00 96.44 87 LEU A N 1
ATOM 698 C CA . LEU A 1 87 ? -4.919 -11.622 13.528 1.00 96.44 87 LEU A CA 1
ATOM 699 C C . LEU A 1 87 ? -3.488 -11.087 13.700 1.00 96.44 87 LEU A C 1
ATOM 701 O O . LEU A 1 87 ? -3.258 -10.173 14.496 1.00 96.44 87 LEU A O 1
ATOM 705 N N . PRO A 1 88 ? -2.506 -11.599 12.925 1.00 95.56 88 PRO A N 1
ATOM 706 C CA . PRO A 1 88 ? -1.133 -11.110 12.981 1.00 95.56 88 PRO A CA 1
ATOM 707 C C . PRO A 1 88 ? -1.037 -9.597 12.758 1.00 95.56 88 PRO A C 1
ATOM 709 O O . PRO A 1 88 ? -1.630 -9.049 11.824 1.00 95.56 88 PRO A O 1
ATOM 712 N N . ASP A 1 89 ? -0.215 -8.930 13.568 1.00 95.31 89 ASP A N 1
ATOM 713 C CA . ASP A 1 89 ? 0.031 -7.485 13.504 1.00 95.31 89 ASP A CA 1
ATOM 714 C C . ASP A 1 89 ? 1.111 -7.094 12.479 1.00 95.31 89 ASP A C 1
ATOM 716 O O . ASP A 1 89 ? 1.636 -5.977 12.494 1.00 95.31 89 ASP A O 1
ATOM 720 N N . LYS A 1 90 ? 1.425 -8.013 11.553 1.00 95.56 90 LYS A N 1
ATOM 721 C CA . LYS A 1 90 ? 2.376 -7.789 10.467 1.00 95.56 90 LYS A CA 1
ATOM 722 C C . LYS A 1 90 ? 1.936 -6.577 9.643 1.00 95.56 90 LYS A C 1
ATOM 724 O O . LYS A 1 90 ? 0.801 -6.501 9.177 1.00 95.56 90 LYS A O 1
ATOM 729 N N . PHE A 1 91 ? 2.856 -5.639 9.441 1.00 95.00 91 PHE A N 1
ATOM 730 C CA . PHE A 1 91 ? 2.644 -4.519 8.532 1.00 95.00 91 PHE A CA 1
ATOM 731 C C . PHE A 1 91 ? 2.761 -4.964 7.077 1.00 95.00 91 PHE A C 1
ATOM 733 O O . PHE A 1 91 ? 3.598 -5.802 6.744 1.00 95.00 91 PHE A O 1
ATOM 740 N N . ILE A 1 92 ? 1.965 -4.336 6.217 1.00 94.81 92 ILE A N 1
ATOM 741 C CA . ILE A 1 92 ? 2.111 -4.442 4.767 1.00 94.81 92 ILE A CA 1
ATOM 742 C C . ILE A 1 92 ? 3.409 -3.730 4.379 1.00 94.81 92 ILE A C 1
ATOM 744 O O . ILE A 1 92 ? 3.566 -2.538 4.656 1.00 94.81 92 ILE A O 1
ATOM 748 N N . GLU A 1 93 ? 4.356 -4.449 3.774 1.00 91.56 93 GLU A N 1
ATOM 749 C CA . GLU A 1 93 ? 5.590 -3.828 3.288 1.00 91.56 93 GLU A CA 1
ATOM 750 C C . GLU A 1 93 ? 5.268 -2.833 2.167 1.00 91.56 93 GLU A C 1
ATOM 752 O O . GLU A 1 93 ? 4.560 -3.175 1.224 1.00 91.56 93 GLU A O 1
ATOM 757 N N . TYR A 1 94 ? 5.783 -1.605 2.249 1.00 87.88 94 TYR A N 1
ATOM 758 C CA . TYR A 1 94 ? 5.547 -0.613 1.204 1.00 87.88 94 TYR A CA 1
ATOM 759 C C . TYR A 1 94 ? 6.415 -0.872 -0.036 1.00 87.88 94 TYR A C 1
ATOM 761 O O . TYR A 1 94 ? 7.539 -1.381 0.031 1.00 87.88 94 TYR A O 1
ATOM 769 N N . ASP A 1 95 ? 5.875 -0.494 -1.191 1.00 86.81 95 ASP A N 1
ATOM 770 C CA . ASP A 1 95 ? 6.550 -0.615 -2.477 1.00 86.81 95 ASP A CA 1
ATOM 771 C C . ASP A 1 95 ? 7.735 0.356 -2.603 1.00 86.81 95 ASP A C 1
ATOM 773 O O . ASP A 1 95 ? 7.657 1.513 -2.191 1.00 86.81 95 ASP A O 1
ATOM 777 N N . THR A 1 96 ? 8.837 -0.101 -3.203 1.00 83.94 96 THR A N 1
ATOM 778 C CA . THR A 1 96 ? 10.037 0.725 -3.433 1.00 83.94 96 THR A CA 1
ATOM 779 C C . THR A 1 96 ? 10.667 0.442 -4.787 1.00 83.94 96 THR A C 1
ATOM 781 O O . THR A 1 96 ? 10.924 -0.713 -5.130 1.00 83.94 96 THR A O 1
ATOM 784 N N . ASP A 1 97 ? 11.012 1.503 -5.521 1.00 73.88 97 ASP A N 1
ATOM 785 C CA . ASP A 1 97 ? 11.538 1.404 -6.891 1.00 73.88 97 ASP A CA 1
ATOM 786 C C . ASP A 1 97 ? 12.917 0.738 -6.991 1.00 73.88 97 ASP A C 1
ATOM 788 O O . ASP A 1 97 ? 13.308 0.248 -8.055 1.00 73.88 97 ASP A O 1
ATOM 792 N N . THR A 1 98 ? 13.673 0.738 -5.891 1.00 75.44 98 THR A N 1
ATOM 793 C CA . THR A 1 98 ? 15.053 0.239 -5.822 1.00 75.44 98 THR A CA 1
ATOM 794 C C . THR A 1 98 ? 15.142 -1.243 -5.455 1.00 75.44 98 THR A C 1
ATOM 796 O O . THR A 1 98 ? 16.218 -1.835 -5.554 1.00 75.44 98 THR A O 1
ATOM 799 N N . ARG A 1 99 ? 14.029 -1.878 -5.065 1.00 81.12 99 ARG A N 1
ATOM 800 C CA . ARG A 1 99 ? 13.985 -3.263 -4.579 1.00 81.12 99 ARG A CA 1
ATOM 801 C C . ARG A 1 99 ? 13.094 -4.102 -5.484 1.00 81.12 99 ARG A C 1
ATOM 803 O O . ARG A 1 99 ? 11.881 -4.030 -5.399 1.00 81.12 99 ARG A O 1
ATOM 810 N N . TRP A 1 100 ? 13.700 -4.939 -6.322 1.00 80.00 100 TRP A N 1
ATOM 811 C CA . TRP A 1 100 ? 13.046 -5.595 -7.470 1.00 80.00 100 TRP A CA 1
ATOM 812 C C . TRP A 1 100 ? 11.775 -6.425 -7.182 1.00 80.00 100 TRP A C 1
ATOM 814 O O . TRP A 1 100 ? 11.048 -6.764 -8.105 1.00 80.00 100 TRP A O 1
ATOM 824 N N . ASN A 1 101 ? 11.512 -6.789 -5.929 1.00 83.44 101 ASN A N 1
ATOM 825 C CA . ASN A 1 101 ? 10.386 -7.624 -5.506 1.00 83.44 101 ASN A CA 1
ATOM 826 C C . ASN A 1 101 ? 9.507 -6.972 -4.423 1.00 83.44 101 ASN A C 1
ATOM 828 O O . ASN A 1 101 ? 8.692 -7.663 -3.812 1.00 83.44 101 ASN A O 1
ATOM 832 N N . SER A 1 102 ? 9.680 -5.675 -4.154 1.00 88.69 102 SER A N 1
ATOM 833 C CA . SER A 1 102 ? 8.888 -4.928 -3.166 1.00 88.69 102 SER A CA 1
ATOM 834 C C . SER A 1 102 ? 7.398 -4.933 -3.510 1.00 88.69 102 SER A C 1
ATOM 836 O O . SER A 1 102 ? 6.597 -5.327 -2.667 1.00 88.69 102 SER A O 1
ATOM 838 N N . THR A 1 103 ? 7.032 -4.638 -4.762 1.00 89.75 103 THR A N 1
ATOM 839 C CA . THR A 1 103 ? 5.632 -4.659 -5.219 1.00 89.75 103 THR A CA 1
ATOM 840 C C . THR A 1 103 ? 4.979 -6.024 -4.992 1.00 89.75 103 THR A C 1
ATOM 842 O O . THR A 1 103 ? 3.862 -6.108 -4.492 1.00 89.75 103 THR A O 1
ATOM 845 N N . ASN A 1 104 ? 5.695 -7.109 -5.305 1.00 89.88 104 ASN A N 1
ATOM 846 C CA . ASN A 1 104 ? 5.190 -8.468 -5.114 1.00 89.88 104 ASN A CA 1
ATOM 847 C C . ASN A 1 104 ? 4.977 -8.806 -3.628 1.00 89.88 104 ASN A C 1
ATOM 849 O O . ASN A 1 104 ? 3.983 -9.437 -3.281 1.00 89.88 104 ASN A O 1
ATOM 853 N N . ARG A 1 105 ? 5.891 -8.385 -2.741 1.00 92.81 105 ARG A N 1
ATOM 854 C CA . ARG A 1 105 ? 5.722 -8.588 -1.292 1.00 92.81 105 ARG A CA 1
ATOM 855 C C . ARG A 1 105 ? 4.566 -7.768 -0.728 1.00 92.81 105 ARG A C 1
ATOM 857 O O . ARG A 1 105 ? 3.766 -8.322 0.015 1.00 92.81 105 ARG A O 1
ATOM 864 N N . MET A 1 106 ? 4.434 -6.506 -1.138 1.00 94.69 106 MET A N 1
ATOM 865 C CA . MET A 1 106 ? 3.305 -5.651 -0.761 1.00 94.69 106 MET A CA 1
ATOM 866 C C . MET A 1 106 ? 1.966 -6.277 -1.169 1.00 94.69 106 MET A C 1
ATOM 868 O O . MET A 1 106 ? 1.038 -6.312 -0.368 1.00 94.69 106 MET A O 1
ATOM 872 N N . LEU A 1 107 ? 1.874 -6.801 -2.396 1.00 92.81 107 LEU A N 1
ATOM 873 C CA . LEU A 1 107 ? 0.683 -7.497 -2.890 1.00 92.81 107 LEU A CA 1
ATOM 874 C C . LEU A 1 107 ? 0.361 -8.740 -2.058 1.00 92.81 107 LEU A C 1
ATOM 876 O O . LEU A 1 107 ? -0.776 -8.901 -1.621 1.00 92.81 107 LEU A O 1
ATOM 880 N N . ALA A 1 108 ? 1.354 -9.595 -1.805 1.00 94.31 108 ALA A N 1
ATOM 881 C CA . ALA A 1 108 ? 1.168 -10.793 -0.990 1.00 94.31 108 ALA A CA 1
ATOM 882 C C . ALA A 1 108 ? 0.688 -10.449 0.431 1.00 94.31 108 ALA A C 1
ATOM 884 O O . ALA A 1 108 ? -0.240 -11.075 0.940 1.00 94.31 108 ALA A O 1
ATOM 885 N N . ASP A 1 109 ? 1.277 -9.421 1.046 1.00 95.38 109 ASP A N 1
ATOM 886 C CA . ASP A 1 109 ? 0.876 -8.949 2.371 1.00 95.38 109 ASP A CA 1
ATOM 887 C C . ASP A 1 109 ? -0.532 -8.346 2.359 1.00 95.38 109 ASP A C 1
ATOM 889 O O . ASP A 1 109 ? -1.334 -8.652 3.238 1.00 95.38 109 ASP A O 1
ATOM 893 N N . GLY A 1 110 ? -0.862 -7.536 1.350 1.00 94.19 110 GLY A N 1
ATOM 894 C CA . GLY A 1 110 ? -2.181 -6.926 1.197 1.00 94.19 110 GLY A CA 1
ATOM 895 C C . GLY A 1 110 ? -3.297 -7.955 1.011 1.00 94.19 110 GLY A C 1
ATOM 896 O O . GLY A 1 110 ? -4.352 -7.831 1.629 1.00 94.19 110 GLY A O 1
ATOM 897 N N . LEU A 1 111 ? -3.047 -9.005 0.223 1.00 93.00 111 LEU A N 1
ATOM 898 C CA . LEU A 1 111 ? -3.989 -10.111 0.034 1.00 93.00 111 LEU A CA 1
ATOM 899 C C . LEU A 1 111 ? -4.259 -10.855 1.347 1.00 93.00 111 LEU A C 1
ATOM 901 O O . LEU A 1 111 ? -5.414 -11.114 1.680 1.00 93.00 111 LEU A O 1
ATOM 905 N N . LEU A 1 112 ? -3.210 -11.157 2.118 1.00 94.12 112 LEU A N 1
ATOM 906 C CA . LEU A 1 112 ? -3.344 -11.820 3.419 1.00 94.12 112 LEU A CA 1
ATOM 907 C C . LEU A 1 112 ? -4.016 -10.928 4.471 1.00 94.12 112 LEU A C 1
ATOM 909 O O . LEU A 1 112 ? -4.702 -11.436 5.354 1.00 94.12 112 LEU A O 1
ATOM 913 N N . ALA A 1 113 ? -3.820 -9.611 4.385 1.00 95.06 113 ALA A N 1
ATOM 914 C CA . ALA A 1 113 ? -4.306 -8.646 5.364 1.00 95.06 113 ALA A CA 1
ATOM 915 C C . ALA A 1 113 ? -5.648 -7.988 4.989 1.00 95.06 113 ALA A C 1
ATOM 917 O O . ALA A 1 113 ? -6.040 -7.006 5.619 1.00 95.06 113 ALA A O 1
ATOM 918 N N . LYS A 1 114 ? -6.365 -8.491 3.973 1.00 93.75 114 LYS A N 1
ATOM 919 C CA . LYS A 1 114 ? -7.585 -7.863 3.428 1.00 93.75 114 LYS A CA 1
ATOM 920 C C . LYS A 1 114 ? -8.632 -7.523 4.495 1.00 93.75 114 LYS A C 1
ATOM 922 O O . LYS A 1 114 ? -9.203 -6.433 4.479 1.00 93.75 114 LYS A O 1
ATOM 927 N N . VAL A 1 115 ? -8.864 -8.435 5.442 1.00 94.19 115 VAL A N 1
ATOM 928 C CA . VAL A 1 115 ? -9.829 -8.237 6.536 1.00 94.19 115 VAL A CA 1
ATOM 929 C C . VAL A 1 115 ? -9.373 -7.103 7.460 1.00 94.19 115 VAL A C 1
ATOM 931 O O . VAL A 1 115 ? -10.162 -6.212 7.777 1.00 94.19 115 VAL A O 1
ATOM 934 N N . GLN A 1 116 ? -8.091 -7.085 7.834 1.00 95.62 116 GLN A N 1
ATOM 935 C CA . GLN A 1 116 ? -7.500 -6.020 8.648 1.00 95.62 116 GLN A CA 1
ATOM 936 C C . GLN A 1 116 ? -7.556 -4.666 7.931 1.00 95.62 116 GLN A C 1
ATOM 938 O O . GLN A 1 116 ? -7.906 -3.666 8.551 1.00 95.62 116 GLN A O 1
ATOM 943 N N . ILE A 1 117 ? -7.270 -4.634 6.624 1.00 95.38 117 ILE A N 1
ATOM 944 C CA . ILE A 1 117 ? -7.331 -3.424 5.794 1.00 95.38 117 ILE A CA 1
ATOM 945 C C . ILE A 1 117 ? -8.729 -2.813 5.829 1.00 95.38 117 ILE A C 1
ATOM 947 O O . ILE A 1 117 ? -8.876 -1.639 6.169 1.00 95.38 117 ILE A O 1
ATOM 951 N N . ASN A 1 118 ? -9.758 -3.601 5.513 1.00 94.25 118 ASN A N 1
ATOM 952 C CA . ASN A 1 118 ? -11.127 -3.094 5.477 1.00 94.25 118 ASN A CA 1
ATOM 953 C C . ASN A 1 118 ? -11.565 -2.597 6.858 1.00 94.25 118 ASN A C 1
ATOM 955 O O . ASN A 1 118 ? -12.105 -1.496 6.969 1.00 94.25 118 ASN A O 1
ATOM 959 N N . LYS A 1 119 ? -11.227 -3.335 7.925 1.00 94.62 119 LYS A N 1
ATOM 960 C CA . LYS A 1 119 ? -11.533 -2.909 9.294 1.00 94.62 119 LYS A CA 1
ATOM 961 C C . LYS A 1 119 ? -10.814 -1.619 9.691 1.00 94.62 119 LYS A C 1
ATOM 963 O O . LYS A 1 119 ? -11.379 -0.777 10.389 1.00 94.62 119 LYS A O 1
ATOM 968 N N . TYR A 1 120 ? -9.569 -1.455 9.254 1.00 94.25 120 TYR A N 1
ATOM 969 C CA . TYR A 1 120 ? -8.788 -0.249 9.496 1.00 94.25 120 TYR A CA 1
ATOM 970 C C . TYR A 1 120 ? -9.422 0.971 8.819 1.00 94.25 120 TYR A C 1
ATOM 972 O O . TYR A 1 120 ? -9.575 2.007 9.473 1.00 94.25 120 TYR A O 1
ATOM 980 N N . LEU A 1 121 ? -9.837 0.831 7.554 1.00 92.00 121 LEU A N 1
ATOM 981 C CA . LEU A 1 121 ? -10.447 1.898 6.752 1.00 92.00 121 LEU A CA 1
ATOM 982 C C . LEU A 1 121 ? -11.793 2.382 7.303 1.00 92.00 121 LEU A C 1
ATOM 984 O O . LEU A 1 121 ? -12.03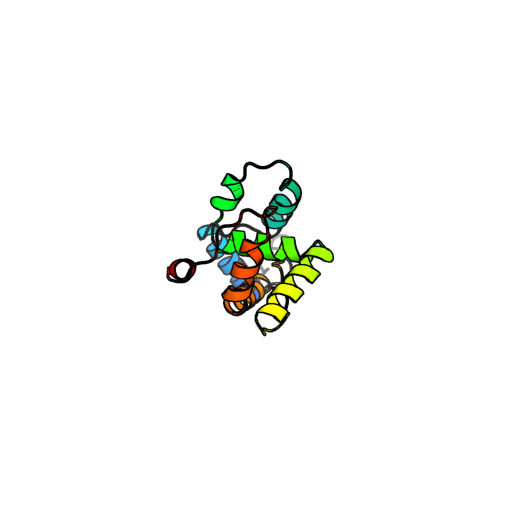3 3.585 7.282 1.00 92.00 121 LEU A O 1
ATOM 988 N N . GLU A 1 122 ? -12.616 1.502 7.890 1.00 89.94 122 GLU A N 1
ATOM 989 C CA . GLU A 1 122 ? -13.872 1.891 8.569 1.00 89.94 122 GLU A CA 1
ATOM 990 C C . GLU A 1 122 ? -13.678 3.010 9.610 1.00 89.94 122 GLU A C 1
ATOM 992 O O . GLU A 1 122 ? -14.596 3.782 9.879 1.00 89.94 122 GLU A O 1
ATOM 997 N N . HIS A 1 123 ? -12.482 3.106 10.198 1.00 82.31 123 HIS A N 1
ATOM 998 C CA . HIS A 1 123 ? -12.165 4.042 11.276 1.00 82.31 123 HIS A CA 1
ATOM 999 C C . HIS A 1 123 ? -11.251 5.198 10.828 1.00 82.31 123 HIS A C 1
ATOM 1001 O O . HIS A 1 123 ? -10.858 6.016 11.664 1.00 82.31 123 HIS A O 1
ATOM 1007 N N . GLN A 1 124 ? -10.880 5.282 9.541 1.00 81.94 124 GLN A N 1
ATOM 1008 C CA . GLN A 1 124 ? -9.981 6.322 9.022 1.00 81.94 124 GLN A CA 1
ATOM 1009 C C . GLN A 1 124 ? -10.729 7.393 8.218 1.00 81.94 124 GLN A C 1
ATOM 1011 O O . GLN A 1 124 ? -10.692 7.411 6.994 1.00 81.94 124 GLN A O 1
ATOM 1016 N N . ILE A 1 125 ? -11.319 8.368 8.913 1.00 76.38 125 ILE A N 1
ATOM 1017 C CA . ILE A 1 125 ? -11.960 9.534 8.269 1.00 76.38 125 ILE A CA 1
ATOM 1018 C C . ILE A 1 125 ? -10.945 10.352 7.446 1.00 76.38 125 ILE A C 1
ATOM 1020 O O . ILE A 1 125 ? -11.282 10.921 6.414 1.00 76.38 125 ILE A O 1
ATOM 1024 N N . GLU A 1 126 ? -9.685 10.382 7.885 1.00 79.12 126 GLU A N 1
ATOM 1025 C CA . GLU A 1 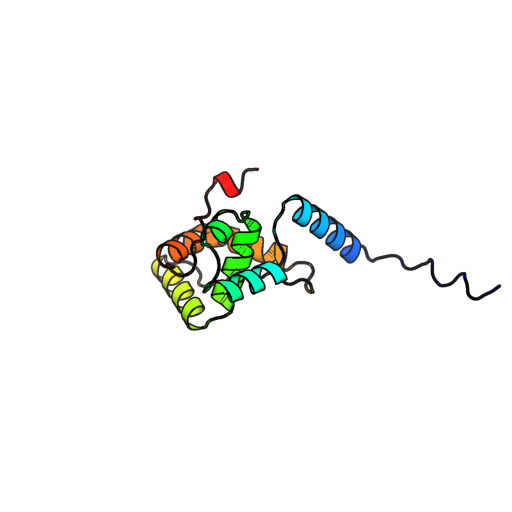126 ? -8.594 11.113 7.225 1.00 79.12 126 GLU A CA 1
ATOM 1026 C C . GLU A 1 126 ? -8.085 10.443 5.937 1.00 79.12 126 GLU A C 1
ATOM 1028 O O . GLU A 1 126 ? -7.275 11.037 5.231 1.00 79.12 126 GLU A O 1
ATOM 1033 N N . LEU A 1 127 ? -8.521 9.214 5.632 1.00 83.62 127 LEU A N 1
ATOM 1034 C CA . LEU A 1 127 ? -8.097 8.469 4.449 1.00 83.62 127 LEU A CA 1
ATOM 1035 C C . LEU A 1 127 ? -9.323 7.855 3.749 1.00 83.62 127 LEU A C 1
ATOM 1037 O O . LEU A 1 127 ? -9.636 6.688 3.995 1.00 83.62 127 LEU A O 1
ATOM 1041 N N . PRO A 1 128 ? -10.009 8.605 2.864 1.00 80.00 128 PRO A N 1
ATOM 1042 C CA . PRO A 1 128 ? -11.222 8.154 2.183 1.00 80.00 128 PRO A CA 1
ATOM 1043 C C . PRO A 1 128 ? -10.890 7.207 1.016 1.00 80.00 128 PRO A C 1
ATOM 1045 O O . PRO A 1 128 ? -11.177 7.488 -0.144 1.00 80.00 128 PRO A O 1
ATOM 1048 N N . LEU A 1 129 ? -10.229 6.086 1.311 1.00 84.69 129 LEU A N 1
ATOM 1049 C CA . LEU A 1 1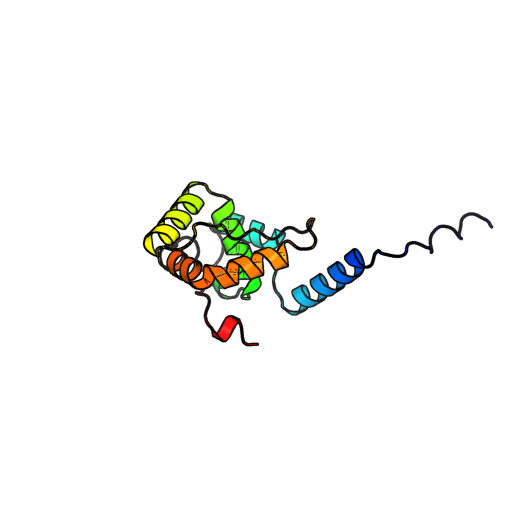29 ? -10.025 5.014 0.341 1.00 84.69 129 LEU A CA 1
ATOM 1050 C C . LEU A 1 129 ? -11.242 4.076 0.335 1.00 84.69 129 LEU A C 1
ATOM 1052 O O . LEU A 1 129 ? -11.690 3.660 1.407 1.00 84.69 129 LEU A O 1
ATOM 1056 N N . PRO A 1 130 ? -11.738 3.675 -0.849 1.00 84.62 130 PRO A N 1
ATOM 1057 C CA . PRO A 1 130 ? -12.714 2.601 -0.970 1.00 84.62 130 PRO A CA 1
ATOM 1058 C C . PRO A 1 130 ? -12.233 1.305 -0.304 1.00 84.62 130 PRO A C 1
ATOM 1060 O O . PRO A 1 130 ? -11.050 0.955 -0.371 1.00 84.62 130 PRO A O 1
ATOM 1063 N N . SER A 1 131 ? -13.165 0.561 0.293 1.00 84.06 131 SER A N 1
ATOM 1064 C CA . SER A 1 131 ? -12.909 -0.788 0.808 1.00 84.06 131 SER A CA 1
ATOM 1065 C C . SER A 1 131 ? -12.493 -1.745 -0.314 1.00 84.06 131 SER A C 1
ATOM 1067 O O . SER A 1 131 ? -12.987 -1.637 -1.435 1.00 84.06 131 SER A O 1
ATOM 1069 N N . PHE A 1 132 ? -11.651 -2.726 -0.001 1.00 86.25 132 PHE A N 1
ATOM 1070 C CA . PHE A 1 132 ? -11.186 -3.741 -0.944 1.00 86.25 132 PHE A CA 1
ATOM 1071 C C . PHE A 1 132 ? -12.197 -4.892 -1.019 1.00 86.25 132 PHE A C 1
ATOM 1073 O O . PHE A 1 132 ? -12.386 -5.617 -0.036 1.00 86.25 132 PHE A O 1
ATOM 1080 N N . THR A 1 133 ? -12.845 -5.071 -2.172 1.00 81.94 133 THR A N 1
ATOM 1081 C CA . THR A 1 133 ? -13.904 -6.083 -2.375 1.00 81.94 133 THR A CA 1
ATOM 1082 C C . THR A 1 133 ? -13.367 -7.360 -3.026 1.00 81.94 133 THR A C 1
ATOM 1084 O O . THR A 1 133 ? -12.206 -7.422 -3.419 1.00 81.94 133 THR A O 1
ATOM 1087 N N . ASP A 1 134 ? -14.144 -8.447 -3.079 1.00 68.62 134 ASP A N 1
ATOM 1088 C CA . ASP A 1 134 ? -13.732 -9.686 -3.774 1.00 68.62 134 ASP A CA 1
ATOM 1089 C C . ASP A 1 134 ? -13.703 -9.536 -5.301 1.00 68.62 134 ASP A C 1
ATOM 1091 O O . ASP A 1 134 ? -12.934 -10.229 -5.962 1.00 68.62 134 ASP A O 1
ATOM 1095 N N . ASN A 1 135 ? -14.446 -8.572 -5.850 1.00 67.00 135 ASN A N 1
ATOM 1096 C CA . ASN A 1 135 ? -14.401 -8.249 -7.277 1.00 67.00 135 ASN A CA 1
ATOM 1097 C C . ASN A 1 135 ? -13.069 -7.596 -7.678 1.00 67.00 135 ASN A C 1
ATOM 1099 O O . ASN A 1 135 ? -12.643 -7.732 -8.815 1.00 67.00 135 ASN A O 1
ATOM 1103 N N . ASP A 1 136 ? -12.373 -6.964 -6.729 1.00 67.44 136 ASP A N 1
ATOM 1104 C CA . ASP A 1 136 ? -11.098 -6.271 -6.957 1.00 67.44 136 ASP A CA 1
ATOM 1105 C C . ASP A 1 136 ? -9.918 -7.226 -7.252 1.00 67.44 136 ASP A C 1
ATOM 1107 O O . ASP A 1 136 ? -8.808 -6.767 -7.516 1.00 67.44 136 ASP A O 1
ATOM 1111 N N . GLY A 1 137 ? -10.117 -8.546 -7.143 1.00 52.44 137 GLY A N 1
ATOM 1112 C CA . GLY A 1 137 ? -9.080 -9.563 -7.353 1.00 52.44 137 GLY A CA 1
ATOM 1113 C C . GLY A 1 137 ? -9.423 -10.621 -8.401 1.00 52.44 137 GLY A C 1
ATOM 1114 O O . GLY A 1 137 ? -8.731 -11.636 -8.447 1.00 52.44 137 GLY A O 1
ATOM 1115 N N . ASN A 1 138 ? -10.492 -10.425 -9.181 1.00 41.47 138 ASN A N 1
ATOM 1116 C CA . ASN A 1 138 ? -11.046 -11.448 -10.075 1.00 41.47 138 ASN A CA 1
ATOM 1117 C C . ASN A 1 138 ? -11.053 -11.052 -11.567 1.00 41.47 138 ASN A C 1
ATOM 1119 O O . ASN A 1 138 ? -11.749 -11.702 -12.349 1.00 41.47 138 ASN A O 1
ATOM 1123 N N . ASP A 1 139 ? -10.286 -10.020 -11.934 1.00 42.28 139 ASP A N 1
ATOM 1124 C CA . ASP A 1 139 ? -10.054 -9.586 -13.322 1.00 42.28 139 ASP A CA 1
ATOM 1125 C C . ASP A 1 139 ? -8.786 -10.216 -13.926 1.00 42.28 139 ASP A C 1
ATOM 1127 O O . ASP A 1 139 ? -7.727 -10.214 -13.250 1.00 42.28 139 ASP A O 1
#

Organism: NCBI:txid675824

pLDDT: mean 84.36, std 13.46, range [41.47, 97.19]

InterPro domains:
  IPR012337 Ribonuclease H-like superfamily [SSF53098] (9-121)
  IPR052035 Zinc finger BED domain-containing [PTHR46481] (10-125)

Sequence (139 aa):
SSLRLRLESYVRCLAHILNLIVKDILSALKSGTAAEAFSACDMLSGQDPRYLENQEVLARLRILAVWIDRCPQRRQKWKEVCHFLDLPDKFIEYDTDTRWNSTNRMLADGLLAKVQINKYLEHQIELPLPSFTDNDGND

Radius of gyration: 18.46 Å; chains: 1; bounding box: 53×3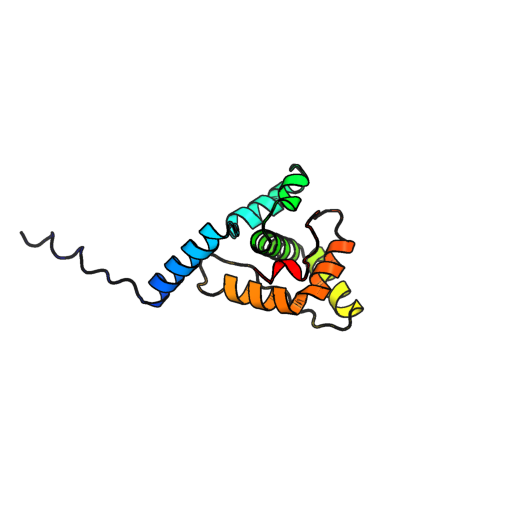2×54 Å

Foldseek 3Di:
DPPPPPPPPPDDDPLVVVLVVVVVVCVVQVLDDLVVLVVCLVCLVPDDLVVQAPHAPNVVLLNLLCNCVVDPVSLVLLQVLCVVVVHDSDGQQHDDPVDSCSSVSSVVVCVVCLVSQQSSCVPCPSRSHDRDDPVSPPD